Protein AF-A0AAZ3R435-F1 (afdb_monomer_lite)

Foldseek 3Di:
DDDPPDDDPPVVVVVVVVVVVVVVVVVVVVVVVVVVVVVVVVVVVVVVVVVVVVVVVVVVVVLVVQLVVLVVQCVVCVVVVPVVSNVVSVVSVVVSVVVVVVVVVVVCVVVVVVVCVVQPPVNVVVVVVVCCVVVVVCVPPVVVPDDPDDPDDDPDPPVVVVVVVVVVVVVVVVVVD

Structure (mmCIF, N/CA/C/O backbone):
data_AF-A0AAZ3R435-F1
#
_entry.id   AF-A0AAZ3R435-F1
#
loop_
_atom_site.group_PDB
_atom_site.id
_atom_site.type_symbol
_atom_site.label_atom_id
_atom_site.label_alt_id
_atom_site.label_comp_id
_atom_site.label_asym_id
_atom_site.label_entity_id
_atom_site.label_seq_id
_atom_site.pdbx_PDB_ins_code
_atom_site.Cartn_x
_atom_site.Cartn_y
_atom_site.Cartn_z
_atom_site.occupancy
_atom_site.B_iso_or_equiv
_atom_site.auth_seq_id
_atom_site.auth_comp_id
_atom_site.auth_asym_id
_atom_site.auth_atom_id
_atom_site.pdbx_PDB_model_num
ATOM 1 N N . MET A 1 1 ? 46.203 24.992 -74.198 1.00 37.53 1 MET A N 1
ATOM 2 C CA . MET A 1 1 ? 45.691 25.801 -73.074 1.00 37.53 1 MET A CA 1
ATOM 3 C C . MET A 1 1 ? 44.452 25.103 -72.524 1.00 37.53 1 MET A C 1
ATOM 5 O O . MET A 1 1 ? 43.466 25.009 -73.232 1.00 37.53 1 MET A O 1
ATOM 9 N N . LEU A 1 2 ? 44.603 24.515 -71.332 1.00 39.88 2 LEU A N 1
ATOM 10 C CA . LEU A 1 2 ? 43.596 23.982 -70.399 1.00 39.88 2 LEU A CA 1
ATOM 11 C C . LEU A 1 2 ? 42.481 23.041 -70.905 1.00 39.88 2 LEU A C 1
ATOM 13 O O . LEU A 1 2 ? 41.415 23.430 -71.365 1.00 39.88 2 LEU A O 1
ATOM 17 N N . VAL A 1 3 ? 42.768 21.764 -70.659 1.00 40.81 3 VAL A N 1
ATOM 18 C CA . VAL A 1 3 ? 41.894 20.598 -7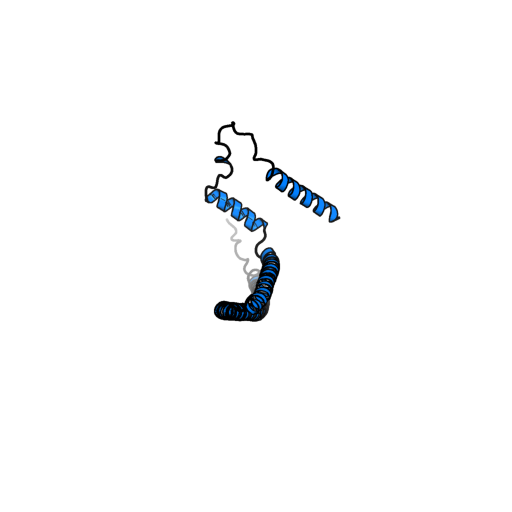0.510 1.00 40.81 3 VAL A CA 1
ATOM 19 C C . VAL A 1 3 ? 40.557 20.931 -69.822 1.00 40.81 3 VAL A C 1
ATOM 21 O O . VAL A 1 3 ? 40.476 21.072 -68.603 1.00 40.81 3 VAL A O 1
ATOM 24 N N . LEU A 1 4 ? 39.483 20.961 -70.610 1.00 39.94 4 LEU A N 1
ATOM 25 C CA . LEU A 1 4 ? 38.101 20.802 -70.153 1.00 39.94 4 LEU A CA 1
ATOM 26 C C . LEU A 1 4 ? 37.850 19.317 -69.817 1.00 39.94 4 LEU A C 1
ATOM 28 O O . LEU A 1 4 ? 37.257 18.582 -70.598 1.00 39.94 4 LEU A O 1
ATOM 32 N N . SER A 1 5 ? 38.325 18.857 -68.655 1.00 44.59 5 SER A N 1
ATOM 33 C CA . SER A 1 5 ? 38.013 17.525 -68.105 1.00 44.59 5 SER A CA 1
ATOM 34 C C . SER A 1 5 ? 37.177 17.672 -66.836 1.00 44.59 5 SER A C 1
ATOM 36 O O . SER A 1 5 ? 37.669 17.596 -65.709 1.00 44.59 5 SER A O 1
ATOM 38 N N . LYS A 1 6 ? 35.887 17.971 -67.017 1.00 51.94 6 LYS A N 1
ATOM 39 C CA . LYS A 1 6 ? 34.927 18.043 -65.908 1.00 51.94 6 LYS A CA 1
ATOM 40 C C . LYS A 1 6 ? 33.500 17.701 -66.346 1.00 51.94 6 LYS A C 1
ATOM 42 O O . LYS A 1 6 ? 32.565 18.417 -66.026 1.00 51.94 6 LYS A O 1
ATOM 47 N N . VAL A 1 7 ? 33.314 16.597 -67.074 1.00 53.22 7 VAL A N 1
ATOM 48 C CA . VAL A 1 7 ? 31.973 16.048 -67.353 1.00 53.22 7 VAL A CA 1
ATOM 49 C C . VAL A 1 7 ? 32.008 14.519 -67.290 1.00 53.22 7 VAL A C 1
ATOM 51 O O . VAL A 1 7 ? 32.238 13.857 -68.296 1.00 53.22 7 VAL A O 1
ATOM 54 N N . ARG A 1 8 ? 31.806 13.967 -66.083 1.00 53.47 8 ARG A N 1
ATOM 55 C CA . ARG A 1 8 ? 30.900 12.835 -65.773 1.00 53.47 8 ARG A CA 1
ATOM 56 C C . ARG A 1 8 ? 31.200 12.229 -64.392 1.00 53.47 8 ARG A C 1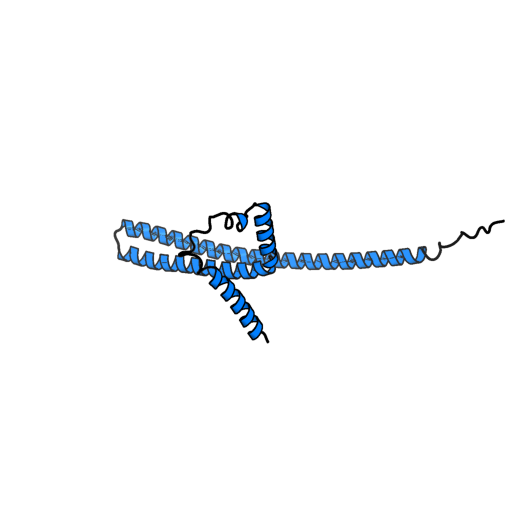
ATOM 58 O O . ARG A 1 8 ? 32.144 11.459 -64.254 1.00 53.47 8 ARG A O 1
ATOM 65 N N . PRO A 1 9 ? 30.311 12.469 -63.415 1.00 46.69 9 PRO A N 1
ATOM 66 C CA . PRO A 1 9 ? 29.997 11.457 -62.413 1.00 46.69 9 PRO A CA 1
ATOM 67 C C . PRO A 1 9 ? 28.471 11.341 -62.226 1.00 46.69 9 PRO A C 1
ATOM 69 O O . PRO A 1 9 ? 27.968 11.472 -61.121 1.00 46.69 9 PRO A O 1
ATOM 72 N N . ILE A 1 10 ? 27.703 11.155 -63.307 1.00 51.31 10 ILE A N 1
ATOM 73 C CA . ILE A 1 10 ? 26.223 11.106 -63.234 1.00 51.31 10 ILE A CA 1
ATOM 74 C C . ILE A 1 10 ? 25.686 9.664 -63.341 1.00 51.31 10 ILE A C 1
ATOM 76 O O . ILE A 1 10 ? 24.545 9.401 -62.990 1.00 51.31 10 ILE A O 1
ATOM 80 N N . HIS A 1 11 ? 26.507 8.689 -63.756 1.00 48.78 11 HIS A N 1
ATOM 81 C CA . HIS A 1 11 ? 26.041 7.306 -63.944 1.00 48.78 11 HIS A CA 1
ATOM 82 C C . HIS A 1 11 ? 26.090 6.444 -62.664 1.00 48.78 11 HIS A C 1
ATOM 84 O O . HIS A 1 11 ? 25.340 5.484 -62.553 1.00 48.78 11 HIS A O 1
ATOM 90 N N . SER A 1 12 ? 26.923 6.791 -61.671 1.00 52.16 12 SER A N 1
ATOM 91 C CA . SER A 1 12 ? 26.988 6.042 -60.397 1.00 52.16 12 SER A CA 1
ATOM 92 C C . SER A 1 12 ? 25.936 6.515 -59.376 1.00 52.16 12 SER A C 1
ATOM 94 O O . SER A 1 12 ? 25.355 5.708 -58.653 1.00 52.16 12 SER A O 1
ATOM 96 N N . ALA A 1 13 ? 25.601 7.813 -59.378 1.00 50.22 13 ALA A N 1
ATOM 97 C CA . ALA A 1 13 ? 24.670 8.425 -58.423 1.00 50.22 13 ALA A CA 1
ATOM 98 C C . ALA A 1 13 ? 23.198 7.993 -58.603 1.00 50.22 13 ALA A C 1
ATOM 100 O O . ALA A 1 13 ? 22.455 7.959 -57.627 1.00 50.22 13 ALA A O 1
ATOM 101 N N . VAL A 1 14 ? 22.782 7.616 -59.821 1.00 53.28 14 VAL A N 1
ATOM 102 C CA . VAL A 1 14 ? 21.399 7.185 -60.125 1.00 53.28 14 VAL A CA 1
ATOM 103 C C . VAL A 1 14 ? 21.122 5.736 -59.694 1.00 53.28 14 VAL A C 1
ATOM 105 O O . VAL A 1 14 ? 19.973 5.389 -59.445 1.00 53.28 14 VAL A O 1
ATOM 108 N N . SER A 1 15 ? 22.151 4.888 -59.549 1.00 53.38 15 SER A N 1
ATOM 109 C CA . SER A 1 15 ? 21.973 3.518 -59.024 1.00 53.38 15 SER A CA 1
ATOM 110 C C . SER A 1 15 ? 22.005 3.446 -57.490 1.00 53.38 15 SER A C 1
ATOM 112 O O . SER A 1 15 ? 21.445 2.528 -56.897 1.00 53.38 15 SER A O 1
ATOM 114 N N . ILE A 1 16 ? 22.613 4.445 -56.840 1.00 62.41 16 ILE A N 1
ATOM 115 C CA . ILE A 1 16 ? 22.769 4.527 -55.380 1.00 62.41 16 ILE A CA 1
ATOM 116 C C . ILE A 1 16 ? 21.520 5.119 -54.706 1.00 62.41 16 ILE A C 1
ATOM 118 O O . ILE A 1 16 ? 21.168 4.709 -53.603 1.00 62.41 16 ILE A O 1
ATOM 122 N N . THR A 1 17 ? 20.802 6.035 -55.363 1.00 60.97 17 THR A N 1
ATOM 123 C CA . THR A 1 17 ? 19.552 6.626 -54.853 1.00 60.97 17 THR A CA 1
ATOM 124 C C . THR A 1 17 ? 18.424 5.619 -54.577 1.00 60.97 17 THR A C 1
ATOM 126 O O . THR A 1 17 ? 17.844 5.716 -53.495 1.00 60.97 17 THR A O 1
ATOM 129 N N . PRO A 1 18 ? 18.106 4.629 -55.439 1.00 70.06 18 PRO A N 1
ATOM 130 C CA . PRO A 1 18 ? 17.111 3.612 -55.100 1.00 70.06 18 PRO A CA 1
ATOM 131 C C . PRO A 1 18 ? 17.596 2.686 -53.981 1.00 70.06 18 PRO A C 1
ATOM 133 O O . PRO A 1 18 ? 16.782 2.252 -53.176 1.00 70.06 18 PRO A O 1
ATOM 136 N N . LEU A 1 19 ? 18.905 2.428 -53.876 1.00 68.81 19 LEU A N 1
ATOM 137 C CA . LEU A 1 19 ? 19.472 1.584 -52.823 1.00 68.81 19 LEU A CA 1
ATOM 138 C C . LEU A 1 19 ? 19.420 2.274 -51.451 1.00 68.81 19 LEU A C 1
ATOM 140 O O . LEU A 1 19 ? 19.013 1.650 -50.479 1.00 68.81 19 LEU A O 1
ATOM 144 N N . ILE A 1 20 ? 19.739 3.572 -51.381 1.00 72.00 20 ILE A N 1
ATOM 145 C CA . ILE A 1 20 ? 19.587 4.403 -50.174 1.00 72.00 20 ILE A CA 1
ATOM 146 C C . ILE A 1 20 ? 18.113 4.563 -49.801 1.00 72.00 20 ILE A C 1
ATOM 148 O O . ILE A 1 20 ? 17.780 4.470 -48.625 1.00 72.00 20 ILE A O 1
ATOM 152 N N . LEU A 1 21 ? 17.218 4.761 -50.774 1.00 70.06 21 LEU A N 1
ATOM 153 C CA . LEU A 1 21 ? 15.780 4.853 -50.517 1.00 70.06 21 LEU A CA 1
ATOM 154 C C . LEU A 1 21 ? 15.205 3.518 -50.023 1.00 70.06 21 LEU A C 1
ATOM 156 O O . LEU A 1 21 ? 14.365 3.516 -49.129 1.00 70.06 21 LEU A O 1
ATOM 160 N N . PHE A 1 22 ? 15.684 2.390 -50.553 1.00 74.00 22 PHE A N 1
ATOM 161 C CA . PHE A 1 22 ? 15.313 1.056 -50.082 1.00 74.00 22 PHE A CA 1
ATOM 162 C C . PHE A 1 22 ? 15.855 0.788 -48.675 1.00 74.00 22 PHE A C 1
ATOM 164 O O . PHE A 1 22 ? 15.125 0.281 -47.831 1.00 74.00 22 PHE A O 1
ATOM 171 N N . PHE A 1 23 ? 17.092 1.199 -48.385 1.00 74.88 23 PHE A N 1
ATOM 172 C CA . PHE A 1 23 ? 17.677 1.094 -47.047 1.00 74.88 23 PHE A CA 1
ATOM 173 C C . PHE A 1 23 ? 16.959 1.993 -46.035 1.00 74.88 23 PHE A C 1
ATOM 175 O O . PHE A 1 23 ? 16.719 1.578 -44.908 1.00 74.88 23 PHE A O 1
ATOM 182 N N . LEU A 1 24 ? 16.560 3.200 -46.443 1.00 71.50 24 LEU A N 1
ATOM 183 C CA . LEU A 1 24 ? 15.797 4.130 -45.615 1.00 71.50 24 LEU A CA 1
ATOM 184 C C . LEU A 1 24 ? 14.367 3.624 -45.381 1.00 71.50 24 LEU A C 1
ATOM 186 O O . LEU A 1 24 ? 13.875 3.706 -44.263 1.00 71.50 24 LEU A O 1
ATOM 190 N N . HIS A 1 25 ? 13.720 3.045 -46.397 1.00 76.69 25 HIS A N 1
ATOM 191 C CA . HIS A 1 25 ? 12.419 2.382 -46.263 1.00 76.69 25 HIS A CA 1
ATOM 192 C C . HIS A 1 25 ? 12.504 1.170 -45.328 1.00 76.69 25 HIS A C 1
ATOM 194 O O . HIS A 1 25 ? 11.643 0.999 -44.465 1.00 76.69 25 HIS A O 1
ATOM 200 N N . PHE A 1 26 ? 13.538 0.340 -45.482 1.00 76.06 26 PHE A N 1
ATOM 201 C CA . PHE A 1 26 ? 13.791 -0.822 -44.633 1.00 76.06 26 PHE A CA 1
ATOM 202 C C . PHE A 1 26 ? 14.030 -0.392 -43.178 1.00 76.06 26 PHE A C 1
ATOM 204 O O . PHE A 1 26 ? 13.292 -0.805 -42.291 1.00 76.06 26 PHE A O 1
ATOM 211 N N . PHE A 1 27 ? 14.928 0.571 -42.951 1.00 78.31 27 PHE A N 1
ATOM 212 C CA . PHE A 1 27 ? 15.213 1.133 -41.629 1.00 78.31 27 PHE A CA 1
ATOM 213 C C . PHE A 1 27 ? 13.987 1.804 -40.975 1.00 78.31 27 PHE A C 1
ATOM 215 O O . PHE A 1 27 ? 13.731 1.632 -39.781 1.00 78.31 27 PHE A O 1
ATOM 222 N N . ILE A 1 28 ? 13.169 2.531 -41.745 1.00 79.38 28 ILE A N 1
ATOM 223 C CA . ILE A 1 28 ? 11.891 3.092 -41.269 1.00 79.38 28 ILE A CA 1
ATOM 224 C C . ILE A 1 28 ? 10.890 1.982 -40.915 1.00 79.38 28 ILE A C 1
ATOM 226 O O . ILE A 1 28 ? 10.144 2.108 -39.945 1.00 79.38 28 ILE A O 1
ATOM 230 N N . SER A 1 29 ? 10.875 0.877 -41.659 1.00 77.69 29 SER A N 1
ATOM 231 C CA . SER A 1 29 ? 9.985 -0.256 -41.382 1.00 77.69 29 SER A CA 1
ATOM 232 C C . SER A 1 29 ? 10.386 -1.000 -40.105 1.00 77.69 29 SER A C 1
ATOM 234 O O . SER A 1 29 ? 9.515 -1.321 -39.294 1.00 77.69 29 SER A O 1
ATOM 236 N N . ASP A 1 30 ? 11.687 -1.200 -39.876 1.00 80.38 30 ASP A N 1
ATOM 237 C CA . ASP A 1 30 ? 12.223 -1.798 -38.646 1.00 80.38 30 ASP A CA 1
ATOM 238 C C . ASP A 1 30 ? 11.948 -0.930 -37.410 1.00 80.38 30 ASP A C 1
ATOM 240 O O . ASP A 1 30 ? 11.464 -1.424 -36.386 1.00 80.38 30 ASP A O 1
ATOM 244 N N . THR A 1 31 ? 12.189 0.384 -37.497 1.00 78.06 31 THR A N 1
ATOM 245 C CA . THR A 1 31 ? 11.895 1.317 -36.392 1.00 78.06 31 THR A CA 1
ATOM 246 C C . THR A 1 31 ? 10.399 1.388 -36.072 1.00 78.06 31 THR A C 1
ATOM 248 O O . THR A 1 31 ? 10.015 1.388 -34.901 1.00 78.06 31 THR A O 1
ATOM 251 N N . LEU A 1 32 ? 9.532 1.366 -37.087 1.00 81.31 32 LEU A N 1
ATOM 252 C CA . LEU A 1 32 ? 8.078 1.341 -36.913 1.00 81.31 32 LEU A CA 1
ATOM 253 C C . LEU A 1 32 ? 7.588 0.024 -36.288 1.00 81.31 32 LEU A C 1
ATOM 255 O O . LEU A 1 32 ? 6.662 0.036 -35.470 1.00 81.31 32 LEU A O 1
ATOM 259 N N . PHE A 1 33 ? 8.213 -1.106 -36.629 1.00 89.00 33 PHE A N 1
ATOM 260 C CA . PHE A 1 33 ? 7.925 -2.399 -36.008 1.00 89.00 33 PHE A CA 1
ATOM 261 C C . PHE A 1 33 ? 8.306 -2.416 -34.522 1.00 89.00 33 PHE A C 1
ATOM 263 O O . PHE A 1 33 ? 7.482 -2.799 -33.687 1.00 89.00 33 PHE A O 1
ATOM 270 N N . GLN A 1 34 ? 9.501 -1.925 -34.179 1.00 81.38 34 GLN A N 1
ATOM 271 C CA . GLN A 1 34 ? 9.944 -1.784 -32.788 1.00 81.38 34 GLN A CA 1
ATOM 272 C C . GLN A 1 34 ? 8.996 -0.886 -31.986 1.00 81.38 34 GLN A C 1
ATOM 274 O O . GLN A 1 34 ? 8.545 -1.270 -30.908 1.00 81.38 34 GLN A O 1
ATOM 279 N N . LEU A 1 35 ? 8.596 0.265 -32.541 1.00 85.69 35 LEU A N 1
ATOM 280 C CA . LEU A 1 35 ? 7.637 1.155 -31.881 1.00 85.69 35 LEU A CA 1
ATOM 281 C C . LEU A 1 35 ? 6.289 0.464 -31.619 1.00 85.69 35 LEU A C 1
ATOM 283 O O . LEU A 1 35 ? 5.723 0.609 -30.537 1.00 85.69 35 LEU A O 1
ATOM 287 N N . LYS A 1 36 ? 5.773 -0.313 -32.583 1.00 86.50 36 LYS A N 1
ATOM 288 C CA . LYS A 1 36 ? 4.521 -1.075 -32.423 1.00 86.50 36 LYS A CA 1
ATOM 289 C C . LYS A 1 36 ? 4.634 -2.164 -31.356 1.00 86.50 36 LYS A C 1
ATOM 291 O O . LYS A 1 36 ? 3.670 -2.393 -30.624 1.00 86.50 36 LYS A O 1
ATOM 296 N N . PHE A 1 37 ? 5.782 -2.831 -31.262 1.00 90.94 37 PHE A N 1
ATOM 297 C CA . PHE A 1 37 ? 6.034 -3.832 -30.230 1.00 90.94 37 PHE A CA 1
ATOM 298 C C . PHE A 1 37 ? 6.091 -3.188 -28.838 1.00 90.94 37 PHE A C 1
ATOM 300 O O . PHE A 1 37 ? 5.360 -3.614 -27.942 1.00 90.94 37 PHE A O 1
ATOM 307 N N . THR A 1 38 ? 6.852 -2.103 -28.687 1.00 80.38 38 THR A N 1
ATOM 308 C CA . THR A 1 38 ? 6.955 -1.329 -27.440 1.00 80.38 38 THR A CA 1
ATOM 309 C C . THR A 1 38 ? 5.605 -0.755 -27.006 1.00 80.38 38 THR A C 1
ATOM 311 O O . THR A 1 38 ? 5.222 -0.902 -25.847 1.00 80.38 38 THR A O 1
ATOM 314 N N . ALA A 1 39 ? 4.817 -0.189 -27.928 1.00 87.50 39 ALA A N 1
ATOM 315 C CA . ALA A 1 39 ? 3.472 0.310 -27.630 1.00 87.50 39 ALA A CA 1
ATOM 316 C C . ALA A 1 39 ? 2.553 -0.799 -27.087 1.00 87.50 39 ALA A C 1
ATOM 318 O O . ALA A 1 39 ? 1.822 -0.598 -26.117 1.00 87.50 39 ALA A O 1
ATOM 319 N N . LYS A 1 40 ? 2.633 -2.003 -27.663 1.00 91.62 40 LYS A N 1
ATOM 320 C CA . LYS A 1 40 ? 1.832 -3.151 -27.224 1.00 91.62 40 LYS A CA 1
ATOM 321 C C . LYS A 1 40 ? 2.288 -3.706 -25.871 1.00 91.62 40 LYS A C 1
ATOM 323 O O . LYS A 1 40 ? 1.454 -4.173 -25.091 1.00 91.62 40 LYS A O 1
ATOM 328 N N . GLN A 1 41 ? 3.586 -3.646 -25.568 1.00 85.00 41 GLN A N 1
ATOM 329 C CA . GLN A 1 41 ? 4.098 -3.973 -24.236 1.00 85.00 41 GLN A CA 1
ATOM 330 C C . GLN A 1 41 ? 3.604 -2.976 -23.183 1.00 85.00 41 GLN A C 1
ATOM 332 O O . GLN A 1 41 ? 3.096 -3.404 -22.145 1.00 85.00 41 GLN A O 1
ATOM 337 N N . LEU A 1 42 ? 3.666 -1.673 -23.475 1.00 84.56 42 LEU A N 1
ATOM 338 C CA . LEU A 1 42 ? 3.147 -0.631 -22.588 1.00 84.56 42 LEU A CA 1
ATOM 339 C C . LEU A 1 42 ? 1.646 -0.790 -22.333 1.00 84.56 42 LEU A C 1
ATOM 341 O O . LEU A 1 42 ? 1.216 -0.711 -21.186 1.00 84.56 42 LEU A O 1
ATOM 345 N N . GLU A 1 43 ? 0.849 -1.106 -23.355 1.00 88.81 43 GLU A N 1
ATOM 346 C CA . GLU A 1 43 ? -0.589 -1.347 -23.183 1.00 88.81 43 GLU A CA 1
ATOM 347 C C . GLU A 1 43 ? -0.869 -2.535 -22.241 1.00 88.81 43 GLU A C 1
ATOM 349 O O . GLU A 1 43 ? -1.775 -2.489 -21.403 1.00 88.81 43 GLU A O 1
ATOM 354 N N . LYS A 1 44 ? -0.071 -3.607 -22.335 1.00 90.75 44 LYS A N 1
ATOM 355 C CA . LYS A 1 44 ? -0.198 -4.778 -21.455 1.00 90.75 44 LYS A CA 1
ATOM 356 C C . LYS A 1 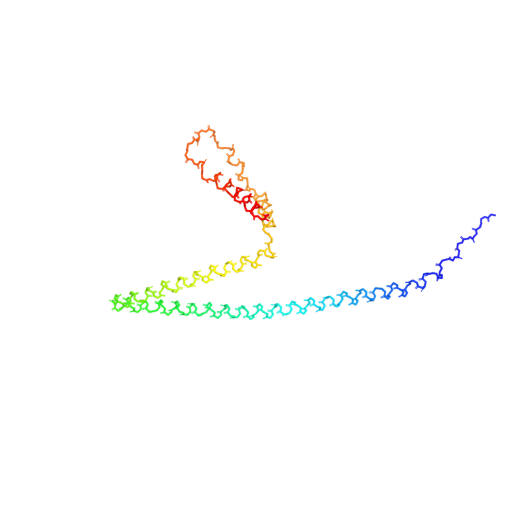44 ? 0.202 -4.455 -20.014 1.00 90.75 44 LYS A C 1
ATOM 358 O O . LYS A 1 44 ? -0.479 -4.900 -19.088 1.00 90.75 44 LYS A O 1
ATOM 363 N N . LEU A 1 45 ? 1.277 -3.690 -19.823 1.00 82.06 45 LEU A N 1
ATOM 364 C CA . LEU A 1 45 ? 1.720 -3.236 -18.503 1.00 82.06 45 LEU A CA 1
ATOM 365 C C . LEU A 1 45 ? 0.688 -2.304 -17.863 1.00 82.06 45 LEU A C 1
ATOM 367 O O . LEU A 1 45 ? 0.331 -2.514 -16.707 1.00 82.06 45 LEU A O 1
ATOM 371 N N . ALA A 1 46 ? 0.126 -1.367 -18.630 1.00 85.62 46 ALA A N 1
ATOM 372 C CA . ALA A 1 46 ? -0.934 -0.477 -18.168 1.00 85.62 46 ALA A CA 1
ATOM 373 C C . ALA A 1 46 ? -2.170 -1.262 -17.704 1.00 85.62 46 ALA A C 1
ATOM 375 O O . ALA A 1 46 ? -2.659 -1.042 -16.600 1.00 85.62 46 ALA A O 1
ATOM 376 N N . LYS A 1 47 ? -2.622 -2.256 -18.483 1.00 89.12 47 LYS A N 1
ATOM 377 C CA . LYS A 1 47 ? -3.748 -3.130 -18.099 1.00 89.12 47 LYS A CA 1
ATOM 378 C C . LYS A 1 47 ? -3.475 -3.931 -16.825 1.00 89.12 47 LYS A C 1
ATOM 380 O O . LYS A 1 47 ? -4.383 -4.128 -16.016 1.00 89.12 47 LYS A O 1
ATOM 385 N N . LYS A 1 48 ? -2.239 -4.403 -16.631 1.00 86.50 48 LYS A N 1
ATOM 386 C CA . LYS A 1 48 ? -1.837 -5.088 -15.396 1.00 86.50 48 LYS A CA 1
ATOM 387 C C . LYS A 1 48 ? -1.832 -4.122 -14.207 1.00 86.50 48 LYS A C 1
ATOM 389 O O . LYS A 1 48 ? -2.440 -4.441 -13.193 1.00 86.50 48 LYS A O 1
ATOM 394 N N . ALA A 1 49 ? -1.245 -2.936 -14.356 1.00 82.75 49 ALA A N 1
ATOM 395 C CA . ALA A 1 49 ? -1.228 -1.905 -13.319 1.00 82.75 49 ALA A CA 1
ATOM 396 C C . ALA A 1 49 ? -2.644 -1.441 -12.936 1.00 82.75 49 ALA A C 1
ATOM 398 O O . ALA A 1 49 ? -2.946 -1.302 -11.755 1.00 82.75 49 ALA A O 1
ATOM 399 N N . GLU A 1 50 ? -3.552 -1.281 -13.903 1.00 81.12 50 GLU A N 1
ATOM 400 C CA . GLU A 1 50 ? -4.958 -0.950 -13.637 1.00 81.12 50 GLU A CA 1
ATOM 401 C C . GLU A 1 50 ? -5.671 -2.045 -12.829 1.00 81.12 50 GLU A C 1
ATOM 403 O O . GLU A 1 50 ? -6.463 -1.752 -11.929 1.00 81.12 50 GLU A O 1
ATOM 408 N N . LYS A 1 51 ? -5.407 -3.320 -13.145 1.00 84.06 51 LYS A N 1
ATOM 409 C CA . LYS A 1 51 ? -5.961 -4.464 -12.409 1.00 84.06 51 LYS A CA 1
ATOM 410 C C . LYS A 1 51 ? -5.413 -4.520 -10.982 1.00 84.06 51 LYS A C 1
ATOM 412 O O . LYS A 1 51 ? -6.193 -4.683 -10.043 1.00 84.06 51 LYS A O 1
ATOM 417 N N . ASP A 1 52 ? -4.101 -4.363 -10.833 1.00 80.50 52 ASP A N 1
ATOM 418 C CA . ASP A 1 52 ? -3.416 -4.397 -9.542 1.00 80.50 52 ASP A CA 1
ATOM 419 C C . ASP A 1 52 ? -3.876 -3.202 -8.670 1.00 80.50 52 ASP A C 1
ATOM 421 O O . ASP A 1 52 ? -4.259 -3.394 -7.517 1.00 80.50 52 ASP A O 1
ATOM 425 N N . SER A 1 53 ? -4.026 -2.002 -9.248 1.00 76.56 53 SER A N 1
ATOM 426 C CA . SER A 1 53 ? -4.567 -0.805 -8.579 1.00 76.56 53 SER A CA 1
ATOM 427 C C . SER A 1 53 ? -6.013 -0.976 -8.093 1.00 76.56 53 SER A C 1
ATOM 429 O O . SER A 1 53 ? -6.343 -0.598 -6.967 1.00 76.56 53 SER A O 1
ATOM 431 N N . LYS A 1 54 ? -6.894 -1.593 -8.897 1.00 81.75 54 LYS A N 1
ATOM 432 C CA . LYS A 1 54 ? -8.283 -1.888 -8.488 1.00 81.75 54 LYS A CA 1
ATOM 433 C C . LYS A 1 54 ? -8.337 -2.862 -7.310 1.00 81.75 54 LYS A C 1
ATOM 435 O O . LYS A 1 54 ? -9.150 -2.676 -6.403 1.00 81.75 54 LYS A O 1
ATOM 440 N N . SER A 1 55 ? -7.475 -3.880 -7.314 1.00 77.56 55 SER A N 1
ATOM 441 C CA . SER A 1 55 ? -7.334 -4.817 -6.195 1.00 77.56 55 SER A CA 1
ATOM 442 C C . SER A 1 55 ? -6.862 -4.097 -4.928 1.00 77.56 55 SER A C 1
ATOM 444 O O . SER A 1 55 ? -7.452 -4.279 -3.863 1.00 77.56 55 SER A O 1
ATOM 446 N N . GLU A 1 56 ? -5.865 -3.222 -5.047 1.00 76.31 56 GLU A N 1
ATOM 447 C CA . GLU A 1 56 ? -5.326 -2.466 -3.915 1.00 76.31 56 GLU A CA 1
ATOM 448 C C . GLU A 1 56 ? -6.352 -1.483 -3.333 1.00 76.31 56 GLU A C 1
ATOM 450 O O . GLU A 1 56 ? -6.605 -1.482 -2.128 1.00 76.31 56 GLU A O 1
ATOM 455 N N . GLN A 1 57 ? -7.070 -0.740 -4.185 1.00 77.50 57 GLN A N 1
ATOM 456 C CA . GLN A 1 57 ? -8.181 0.110 -3.744 1.00 77.50 57 GLN A CA 1
ATOM 457 C C . GLN A 1 57 ? -9.268 -0.679 -3.007 1.00 77.50 57 GLN A C 1
ATOM 459 O O . GLN A 1 57 ? -9.856 -0.169 -2.052 1.00 77.50 57 GLN A O 1
ATOM 464 N N . ALA A 1 58 ? -9.581 -1.901 -3.446 1.00 82.50 58 ALA A N 1
ATOM 465 C CA . ALA A 1 58 ? -10.588 -2.730 -2.792 1.00 82.50 58 ALA A CA 1
ATOM 466 C C . ALA A 1 58 ? -10.145 -3.166 -1.385 1.00 82.50 58 ALA A C 1
ATOM 468 O O . ALA A 1 58 ? -10.962 -3.143 -0.458 1.00 82.50 58 ALA A O 1
ATOM 469 N N . LYS A 1 59 ? -8.861 -3.508 -1.204 1.00 81.50 59 LYS A N 1
ATOM 470 C CA . LYS A 1 59 ? -8.287 -3.815 0.116 1.00 81.50 59 LYS A CA 1
ATOM 471 C C . LYS A 1 59 ? -8.333 -2.596 1.034 1.00 81.50 59 LYS A C 1
ATOM 473 O O . LYS A 1 59 ? -8.883 -2.701 2.128 1.00 81.50 59 LYS A O 1
ATOM 478 N N . VAL A 1 60 ? -7.870 -1.434 0.562 1.00 84.12 60 VAL A N 1
ATOM 479 C CA . VAL A 1 60 ? -7.889 -0.182 1.339 1.00 84.12 60 VAL A CA 1
ATOM 480 C C . VAL A 1 60 ? -9.318 0.168 1.761 1.00 84.12 60 VAL A C 1
ATOM 482 O O . VAL A 1 60 ? -9.581 0.352 2.946 1.00 84.12 60 VAL A O 1
ATOM 485 N N . LYS A 1 61 ? -10.289 0.131 0.835 1.00 86.31 61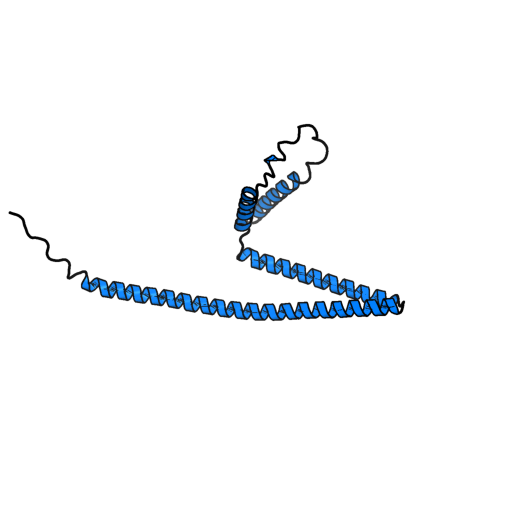 LYS A N 1
ATOM 486 C CA . LYS A 1 61 ? -11.712 0.372 1.148 1.00 86.31 61 LYS A CA 1
ATOM 487 C C . LYS A 1 61 ? -12.257 -0.589 2.208 1.00 86.31 61 LYS A C 1
ATOM 489 O O . LYS A 1 61 ? -13.053 -0.178 3.053 1.00 86.31 61 LYS A O 1
ATOM 494 N N . LYS A 1 62 ? -11.852 -1.862 2.175 1.00 86.75 62 LYS A N 1
ATOM 495 C CA . LYS A 1 62 ? -12.254 -2.860 3.176 1.00 86.75 62 LYS A CA 1
ATOM 496 C C . LYS A 1 62 ? -11.685 -2.525 4.555 1.00 86.75 62 LYS A C 1
ATOM 498 O O . LYS A 1 62 ? -12.438 -2.564 5.526 1.00 86.75 62 LYS A O 1
ATOM 503 N N . VAL A 1 63 ? -10.407 -2.153 4.640 1.00 83.88 63 VAL A N 1
ATOM 504 C CA . VAL A 1 63 ? -9.775 -1.748 5.905 1.00 83.88 63 VAL A CA 1
ATOM 505 C C . VAL A 1 63 ? -10.428 -0.479 6.459 1.00 83.88 63 VAL A C 1
ATOM 507 O O . VAL A 1 63 ? -10.843 -0.471 7.614 1.00 83.88 63 VAL A O 1
ATOM 510 N N . THR A 1 64 ? -10.656 0.546 5.633 1.00 84.88 64 THR A N 1
ATOM 511 C CA . THR A 1 64 ? -11.343 1.782 6.051 1.00 84.88 64 THR A CA 1
ATOM 512 C C . THR A 1 64 ? -12.758 1.516 6.571 1.00 84.88 64 THR A C 1
ATOM 514 O O . THR A 1 64 ? -13.169 2.066 7.598 1.00 84.88 64 THR A O 1
ATOM 517 N N . LYS A 1 65 ? -13.523 0.653 5.889 1.00 88.81 65 LYS A N 1
ATOM 518 C CA . LYS A 1 65 ? -14.876 0.279 6.321 1.00 88.81 65 LYS A CA 1
ATOM 519 C C . LYS A 1 65 ? -14.854 -0.444 7.668 1.00 88.81 65 LYS A C 1
ATOM 521 O O . LYS A 1 65 ? -15.664 -0.124 8.535 1.00 88.81 65 LYS A O 1
ATOM 526 N N . ASN A 1 66 ? -13.923 -1.378 7.845 1.00 85.12 66 ASN A N 1
ATOM 527 C CA . ASN A 1 66 ? -13.742 -2.104 9.097 1.00 85.12 66 ASN A CA 1
ATOM 528 C C . ASN A 1 66 ? -13.354 -1.158 10.243 1.00 85.12 66 ASN A C 1
ATOM 530 O O . ASN A 1 66 ? -13.954 -1.243 11.316 1.00 85.12 66 ASN A O 1
ATOM 534 N N . MET A 1 67 ? -12.460 -0.199 9.982 1.00 86.06 67 MET A N 1
ATOM 535 C CA . MET A 1 67 ? -12.024 0.787 10.972 1.00 86.06 67 MET A CA 1
ATOM 536 C C . MET A 1 67 ? -13.182 1.697 11.394 1.00 86.06 67 MET A C 1
ATOM 538 O O . MET A 1 67 ? -13.402 1.925 12.577 1.00 86.06 67 MET A O 1
ATOM 542 N N . THR A 1 68 ? -14.017 2.116 10.437 1.00 89.50 68 THR A N 1
ATOM 543 C CA . THR A 1 68 ? -15.248 2.885 10.707 1.00 89.50 68 THR A CA 1
ATOM 544 C C . THR A 1 68 ? -16.250 2.097 11.561 1.00 89.50 68 THR A C 1
ATOM 546 O O . THR A 1 68 ? -17.019 2.659 12.339 1.00 89.50 68 THR A O 1
ATOM 549 N N . GLN A 1 69 ? -16.295 0.777 11.393 1.00 87.94 69 GLN A N 1
ATOM 550 C CA . GLN A 1 69 ? -17.205 -0.080 12.145 1.00 87.94 69 GLN A CA 1
ATOM 551 C C . GLN A 1 69 ? -16.704 -0.311 13.576 1.00 87.94 69 GLN A C 1
ATOM 553 O O . GLN A 1 69 ? -17.512 -0.317 14.504 1.00 87.94 69 GLN A O 1
ATOM 558 N N . VAL A 1 70 ? -15.387 -0.440 13.757 1.00 88.31 70 VAL A N 1
ATOM 559 C CA . VAL A 1 70 ? -14.734 -0.518 15.071 1.00 88.31 70 VAL A CA 1
ATOM 560 C C . VAL A 1 70 ? -14.910 0.783 15.844 1.00 88.31 70 VAL A C 1
ATOM 562 O O . VAL A 1 70 ? -15.350 0.735 16.988 1.00 88.31 70 VAL A O 1
ATOM 565 N N . THR A 1 71 ? -14.692 1.942 15.219 1.00 87.25 71 THR A N 1
ATOM 566 C CA . THR A 1 71 ? -14.872 3.240 15.891 1.00 87.25 71 THR A CA 1
ATOM 567 C C . THR A 1 71 ? -16.324 3.489 16.308 1.00 87.25 71 THR A C 1
ATOM 569 O O . THR A 1 71 ? -16.568 3.955 17.417 1.00 87.25 71 THR A O 1
ATOM 572 N N . LYS A 1 72 ? -17.313 3.087 15.496 1.00 88.88 72 LYS A N 1
ATOM 573 C CA . LYS A 1 72 ? -18.737 3.137 15.888 1.00 88.88 72 LYS A CA 1
ATOM 574 C C . LYS A 1 72 ? -19.099 2.158 17.007 1.00 88.88 72 LYS A C 1
ATOM 576 O O . LYS A 1 72 ? -19.944 2.465 17.844 1.00 88.88 72 LYS A O 1
ATOM 581 N N . ALA A 1 73 ? -18.513 0.961 17.006 1.00 84.38 73 ALA A N 1
ATOM 582 C CA . ALA A 1 73 ? -18.734 -0.015 18.072 1.00 84.38 73 ALA A CA 1
ATOM 583 C C . ALA A 1 73 ? -18.126 0.460 19.401 1.00 84.38 73 ALA A C 1
ATOM 585 O O . ALA A 1 73 ? -18.732 0.251 20.449 1.00 84.38 73 ALA A O 1
ATOM 586 N N . LEU A 1 74 ? -16.976 1.134 19.334 1.00 84.94 74 LEU A N 1
ATOM 587 C CA . LEU A 1 74 ? -16.284 1.735 20.470 1.00 84.94 74 LEU A CA 1
ATOM 588 C C . LEU A 1 74 ? -17.125 2.855 21.089 1.00 84.94 74 LEU A C 1
ATOM 590 O O . LEU A 1 74 ? -17.375 2.825 22.289 1.00 84.94 74 LEU A O 1
ATOM 594 N N . ASP A 1 75 ? -17.646 3.769 20.267 1.00 86.25 75 ASP A N 1
ATOM 595 C CA . ASP A 1 75 ? -18.535 4.857 20.701 1.00 86.25 75 ASP A CA 1
ATOM 596 C C . ASP A 1 75 ? -19.789 4.324 21.421 1.00 86.25 75 ASP A C 1
ATOM 598 O O . ASP A 1 75 ? -20.123 4.735 22.534 1.00 86.25 75 ASP A O 1
ATOM 602 N N . LYS A 1 76 ? -20.424 3.292 20.850 1.00 85.50 76 LYS A N 1
ATOM 603 C CA . LYS A 1 76 ? -21.596 2.642 21.448 1.00 85.50 76 LYS A CA 1
ATOM 604 C C . LYS A 1 76 ? -21.280 1.914 22.761 1.00 85.50 76 LYS A C 1
ATOM 606 O O . LYS A 1 76 ? -22.114 1.920 23.663 1.00 85.50 76 LYS A O 1
ATOM 611 N N . ALA A 1 77 ? -20.116 1.273 22.863 1.00 81.19 77 ALA A N 1
ATOM 612 C CA . ALA A 1 77 ? -19.690 0.557 24.066 1.00 81.19 77 ALA A CA 1
ATOM 613 C C . ALA A 1 77 ? -19.314 1.516 25.210 1.00 81.19 77 ALA A C 1
ATOM 615 O O . ALA A 1 77 ? -19.668 1.256 26.362 1.00 81.19 77 ALA A O 1
ATOM 616 N N . LEU A 1 78 ? -18.674 2.647 24.882 1.00 80.88 78 LEU A N 1
ATOM 617 C CA . LEU A 1 78 ? -18.407 3.741 25.819 1.00 80.88 78 LEU A CA 1
ATOM 618 C C . LEU A 1 78 ? -19.709 4.382 26.318 1.00 80.88 78 LEU A C 1
ATOM 620 O O . LEU A 1 78 ? -19.849 4.626 27.513 1.00 80.88 78 LEU A O 1
ATOM 624 N N . GLY A 1 79 ? -20.694 4.573 25.434 1.00 80.38 79 GLY A N 1
ATOM 625 C CA . GLY A 1 79 ? -22.016 5.088 25.802 1.00 80.38 79 GLY A CA 1
ATOM 626 C C . GLY A 1 79 ? -22.848 4.136 26.670 1.00 80.38 79 GLY A C 1
ATOM 627 O O . GLY A 1 79 ? -23.700 4.590 27.428 1.00 80.38 79 GLY A O 1
ATOM 628 N N . SER A 1 80 ? -22.603 2.823 26.597 1.00 81.06 80 SER A N 1
ATOM 629 C CA . SER A 1 80 ? -23.295 1.826 27.425 1.00 81.06 80 SER A CA 1
ATOM 630 C C . SER A 1 80 ? -22.544 1.434 28.706 1.00 81.06 80 SER A C 1
ATOM 632 O O . SER A 1 80 ? -23.008 0.524 29.388 1.00 81.06 80 SER A O 1
ATOM 634 N N . MET A 1 81 ? -21.395 2.063 29.016 1.00 74.56 81 MET A N 1
ATOM 635 C CA . MET A 1 81 ? -20.497 1.704 30.136 1.00 74.56 81 MET A CA 1
ATOM 636 C C . MET A 1 81 ? -20.129 0.205 30.194 1.00 74.56 81 MET A C 1
ATOM 638 O O . MET A 1 81 ? -19.820 -0.346 31.250 1.00 74.56 81 MET A O 1
ATOM 642 N N . ASP A 1 82 ? -20.141 -0.479 29.049 1.00 76.19 82 ASP A N 1
ATOM 643 C CA . ASP A 1 82 ? -19.915 -1.922 28.984 1.00 76.19 82 ASP A CA 1
ATOM 644 C C . ASP A 1 82 ? -18.429 -2.192 28.721 1.00 76.19 82 ASP A C 1
ATOM 646 O O . ASP A 1 82 ? -17.982 -2.285 27.576 1.00 76.19 82 ASP A O 1
ATOM 650 N N . LEU A 1 83 ? -17.651 -2.280 29.804 1.00 78.56 83 LEU A N 1
ATOM 651 C CA . LEU A 1 83 ? -16.198 -2.493 29.774 1.00 78.56 83 LEU A CA 1
ATOM 652 C C . LEU A 1 83 ? -15.797 -3.768 29.012 1.00 78.56 83 LEU A C 1
ATOM 654 O O . LEU A 1 83 ? -14.749 -3.782 28.367 1.00 78.56 83 LEU A O 1
ATOM 658 N N . GLN A 1 84 ? -16.634 -4.814 29.017 1.00 79.75 84 GLN A N 1
ATOM 659 C CA . GLN A 1 84 ? -16.354 -6.037 28.258 1.00 79.75 84 GLN A CA 1
ATOM 660 C C . GLN A 1 84 ? -16.475 -5.801 26.749 1.00 79.75 84 GLN A C 1
ATOM 662 O O . GLN A 1 84 ? -15.652 -6.294 25.976 1.00 79.75 84 GLN A O 1
ATOM 667 N N . LYS A 1 85 ? -17.461 -5.009 26.311 1.00 80.44 85 LYS A N 1
ATOM 668 C CA . LYS A 1 85 ? -17.577 -4.614 24.900 1.00 80.44 85 LYS A CA 1
ATOM 669 C C . LYS A 1 85 ? -16.479 -3.646 24.477 1.00 80.44 85 LYS A C 1
ATOM 671 O O . LYS A 1 85 ? -15.980 -3.784 23.366 1.00 80.44 85 LYS A O 1
ATOM 676 N N . VAL A 1 86 ? -16.085 -2.705 25.339 1.00 81.38 86 VAL A N 1
ATOM 677 C CA . VAL A 1 86 ? -14.957 -1.800 25.056 1.00 81.38 86 VAL A CA 1
ATOM 678 C C . VAL A 1 86 ? -13.669 -2.606 24.868 1.00 81.38 86 VAL A C 1
ATOM 680 O O . VAL A 1 86 ? -12.995 -2.415 23.860 1.00 81.38 86 VAL A O 1
ATOM 683 N N . SER A 1 87 ? -13.385 -3.573 25.750 1.00 83.38 87 SER A N 1
ATOM 684 C CA . SER A 1 87 ? -12.228 -4.476 25.620 1.00 83.38 87 SER A CA 1
ATOM 685 C C . SER A 1 87 ? -12.255 -5.254 24.302 1.00 83.38 87 SER A C 1
ATOM 687 O O . SER A 1 87 ? -11.306 -5.191 23.530 1.00 83.38 87 SER A O 1
ATOM 689 N N . ALA A 1 88 ? -13.380 -5.896 23.974 1.00 84.44 88 ALA A N 1
ATOM 690 C CA . ALA A 1 88 ? -13.508 -6.677 22.741 1.00 84.44 88 ALA A CA 1
ATOM 691 C C . ALA A 1 88 ? -13.405 -5.830 21.456 1.00 84.44 88 ALA A C 1
ATOM 693 O O . ALA A 1 88 ? -13.097 -6.350 20.380 1.00 84.44 88 ALA A O 1
ATOM 694 N N . VAL A 1 89 ? -13.718 -4.533 21.529 1.00 83.62 89 VAL A N 1
ATOM 695 C CA . VAL A 1 89 ? -13.549 -3.601 20.410 1.00 83.62 89 VAL A CA 1
ATOM 696 C C . VAL A 1 89 ? -12.102 -3.112 20.311 1.00 83.62 89 VAL A C 1
ATOM 698 O O . VAL A 1 89 ? -11.618 -2.962 19.191 1.00 83.62 89 VAL A O 1
ATOM 701 N N . MET A 1 90 ? -11.395 -2.943 21.431 1.00 84.50 90 MET A N 1
ATOM 702 C CA . MET A 1 90 ? -9.965 -2.618 21.440 1.00 84.50 90 MET A CA 1
ATOM 703 C C . MET A 1 90 ? -9.108 -3.759 20.894 1.00 84.50 90 MET A C 1
ATOM 705 O O . MET A 1 90 ? -8.270 -3.504 20.037 1.00 84.50 90 MET A O 1
ATOM 709 N N . ASP A 1 91 ? -9.408 -5.012 21.242 1.00 88.06 91 ASP A N 1
ATOM 710 C CA . ASP A 1 91 ? -8.712 -6.177 20.669 1.00 88.06 91 ASP A CA 1
ATOM 711 C C . ASP A 1 91 ? -8.842 -6.206 19.129 1.00 88.06 91 ASP A C 1
ATOM 713 O O . ASP A 1 91 ? -7.910 -6.525 18.381 1.00 88.06 91 ASP A O 1
ATOM 717 N N . LYS A 1 92 ? -10.018 -5.814 18.616 1.00 85.44 92 LYS A N 1
ATOM 718 C CA . LYS A 1 92 ? -10.271 -5.688 17.171 1.00 85.44 92 LYS A CA 1
ATOM 719 C C . LYS A 1 92 ? -9.612 -4.458 16.557 1.00 85.44 92 LYS A C 1
ATOM 721 O O . LYS A 1 92 ? -9.245 -4.517 15.385 1.00 85.44 92 LYS A O 1
ATOM 726 N N . PHE A 1 93 ? -9.491 -3.363 17.302 1.00 84.94 93 PHE A N 1
ATOM 727 C CA . PHE A 1 93 ? -8.776 -2.164 16.876 1.00 84.94 93 PHE A CA 1
ATOM 728 C C . PHE A 1 93 ? -7.277 -2.447 16.747 1.00 84.94 93 PHE A C 1
ATOM 730 O O . PHE A 1 93 ? -6.725 -2.186 15.685 1.00 84.94 93 PHE A O 1
ATOM 737 N N . GLU A 1 94 ? -6.652 -3.084 17.742 1.00 87.12 94 GLU A N 1
ATOM 738 C CA . GLU A 1 94 ? -5.249 -3.520 17.683 1.00 87.12 94 GLU A CA 1
ATOM 739 C C . GLU A 1 94 ? -4.998 -4.423 16.480 1.00 87.12 94 GLU A C 1
ATOM 741 O O . GLU A 1 94 ? -4.103 -4.162 15.679 1.00 87.12 94 GLU A O 1
ATOM 746 N N . THR A 1 95 ? -5.861 -5.421 16.278 1.00 86.75 95 THR A N 1
ATOM 747 C CA . THR A 1 95 ? -5.759 -6.311 15.118 1.00 86.75 95 THR A CA 1
ATOM 748 C C . THR A 1 95 ? -5.887 -5.538 13.798 1.00 86.75 95 THR A C 1
ATOM 750 O O . THR A 1 95 ? -5.173 -5.826 12.839 1.00 86.75 95 THR A O 1
ATOM 753 N N . GLN A 1 96 ? -6.791 -4.556 13.693 1.00 80.75 96 GLN A N 1
ATOM 754 C CA . GLN A 1 96 ? -6.963 -3.774 12.461 1.00 80.75 96 GLN A CA 1
ATOM 755 C C . GLN A 1 96 ? -5.828 -2.785 12.209 1.00 80.75 96 GLN A C 1
ATOM 757 O O . GLN A 1 96 ? -5.451 -2.600 11.053 1.00 80.75 96 GLN A O 1
ATOM 762 N N . VAL A 1 97 ? -5.277 -2.181 13.260 1.00 83.38 97 VAL A N 1
ATOM 763 C CA . VAL A 1 97 ? -4.122 -1.286 13.164 1.00 83.38 97 VAL A CA 1
ATOM 764 C C . VAL A 1 97 ? -2.869 -2.079 12.799 1.00 83.38 97 VAL A C 1
ATOM 766 O O . VAL A 1 97 ? -2.185 -1.692 11.860 1.00 83.38 97 VAL A O 1
ATOM 769 N N . GLN A 1 98 ? -2.631 -3.243 13.412 1.00 84.12 98 GLN A N 1
ATOM 770 C CA . GLN A 1 98 ? -1.527 -4.133 13.030 1.00 84.12 98 GLN A CA 1
ATOM 771 C C . GLN A 1 98 ? -1.637 -4.613 11.580 1.00 84.12 98 GLN A C 1
ATOM 773 O O . GLN A 1 98 ? -0.649 -4.622 10.856 1.00 84.12 98 GLN A O 1
ATOM 778 N N . ASN A 1 99 ? -2.832 -4.992 11.114 1.00 83.12 99 ASN A N 1
ATOM 779 C CA . ASN A 1 99 ? -3.007 -5.402 9.716 1.00 83.12 99 ASN A CA 1
ATOM 780 C C . ASN A 1 99 ? -2.774 -4.248 8.732 1.00 83.12 99 ASN A C 1
ATOM 782 O O . ASN A 1 99 ? -2.286 -4.485 7.630 1.00 83.12 99 ASN A O 1
ATOM 786 N N . LEU A 1 100 ? -3.141 -3.018 9.101 1.00 81.00 100 LEU A N 1
ATOM 787 C CA . LEU A 1 100 ? -2.872 -1.837 8.285 1.00 81.00 100 LEU A CA 1
ATOM 788 C C . LEU A 1 100 ? -1.371 -1.513 8.254 1.00 81.00 100 LEU A C 1
ATOM 790 O O . LEU A 1 100 ? -0.857 -1.161 7.197 1.00 81.00 100 LEU A O 1
ATOM 794 N N . ASP A 1 101 ? -0.678 -1.678 9.378 1.00 84.38 101 ASP A N 1
ATOM 795 C CA . ASP A 1 101 ? 0.766 -1.471 9.496 1.00 84.38 101 ASP A CA 1
ATOM 796 C C . ASP A 1 101 ? 1.557 -2.514 8.691 1.00 84.38 101 ASP A C 1
ATOM 798 O O . ASP A 1 101 ? 2.331 -2.160 7.810 1.00 84.38 101 ASP A O 1
ATOM 802 N N . VAL A 1 102 ? 1.245 -3.808 8.843 1.00 83.44 102 VAL A N 1
ATOM 803 C CA . VAL A 1 102 ? 1.841 -4.881 8.022 1.00 83.44 102 VAL A CA 1
ATOM 804 C C . VAL A 1 102 ? 1.539 -4.680 6.536 1.00 83.44 102 VAL A C 1
ATOM 806 O O . VAL A 1 102 ? 2.408 -4.891 5.697 1.00 83.44 102 VAL A O 1
ATOM 809 N N . HIS A 1 103 ? 0.326 -4.250 6.175 1.00 77.31 103 HIS A N 1
ATOM 810 C CA . HIS A 1 103 ? -0.003 -3.952 4.780 1.00 77.31 103 HIS A CA 1
ATOM 811 C C . HIS A 1 103 ? 0.782 -2.746 4.248 1.00 77.31 103 HIS A C 1
ATOM 813 O O . HIS A 1 103 ? 1.158 -2.752 3.081 1.00 77.31 103 HIS A O 1
ATOM 819 N N . THR A 1 104 ? 1.023 -1.725 5.073 1.00 81.19 104 THR A N 1
ATOM 820 C CA . THR A 1 104 ? 1.791 -0.531 4.690 1.00 81.19 104 THR A CA 1
ATOM 821 C C . THR A 1 104 ? 3.270 -0.864 4.571 1.00 81.19 104 THR A C 1
ATOM 823 O O . THR A 1 104 ? 3.859 -0.515 3.562 1.00 81.19 104 THR A O 1
ATOM 826 N N . SER A 1 105 ? 3.833 -1.632 5.504 1.00 79.19 105 SER A N 1
ATOM 827 C CA . SER A 1 105 ? 5.210 -2.131 5.445 1.00 79.19 105 SER A CA 1
ATOM 828 C C . SER A 1 105 ? 5.438 -3.049 4.239 1.00 79.19 105 SER A C 1
ATOM 830 O O . SER A 1 105 ? 6.358 -2.814 3.468 1.00 79.19 105 SER A O 1
ATOM 832 N N . VAL A 1 106 ? 4.558 -4.024 3.971 1.00 77.69 106 VAL A N 1
ATOM 833 C CA . VAL A 1 106 ? 4.679 -4.881 2.770 1.00 77.69 106 VAL A CA 1
ATOM 834 C C . VAL A 1 106 ? 4.492 -4.072 1.482 1.00 77.69 106 VAL A C 1
ATOM 836 O O . VAL A 1 106 ? 5.107 -4.377 0.454 1.00 77.69 106 VAL A O 1
ATOM 839 N N . MET A 1 107 ? 3.641 -3.044 1.512 1.00 79.75 107 MET A N 1
ATOM 840 C CA . MET A 1 107 ? 3.464 -2.118 0.396 1.00 79.75 107 MET A CA 1
ATOM 841 C C . MET A 1 107 ? 4.694 -1.223 0.211 1.00 79.75 107 MET A C 1
ATOM 843 O O . MET A 1 107 ? 5.097 -1.033 -0.929 1.00 79.75 107 MET A O 1
ATOM 847 N N . GLU A 1 108 ? 5.326 -0.746 1.280 1.00 81.88 108 GLU A N 1
ATOM 848 C CA . GLU A 1 108 ? 6.572 0.023 1.265 1.00 81.88 108 GLU A CA 1
ATOM 849 C C . GLU A 1 108 ? 7.738 -0.828 0.764 1.00 81.88 108 GLU A C 1
ATOM 851 O O . GLU A 1 108 ? 8.448 -0.388 -0.130 1.00 81.88 108 GLU A O 1
ATOM 856 N N . ASP A 1 109 ? 7.863 -2.083 1.193 1.00 82.31 109 ASP A N 1
ATOM 857 C CA . ASP A 1 109 ? 8.877 -3.021 0.696 1.00 82.31 109 ASP A CA 1
ATOM 858 C C . ASP A 1 109 ? 8.682 -3.334 -0.797 1.00 82.31 109 ASP A C 1
ATOM 860 O O . ASP A 1 109 ? 9.639 -3.381 -1.580 1.00 82.31 109 ASP A O 1
ATOM 864 N N . SER A 1 110 ? 7.426 -3.519 -1.222 1.00 76.38 110 SER A N 1
ATOM 865 C CA . SER A 1 110 ? 7.079 -3.784 -2.624 1.00 76.38 110 SER A CA 1
ATOM 866 C C . SER A 1 110 ? 7.265 -2.546 -3.503 1.00 76.38 110 SER A C 1
ATOM 868 O O . SER A 1 110 ? 7.733 -2.659 -4.637 1.00 76.38 110 SER A O 1
ATOM 870 N N . MET A 1 111 ? 6.905 -1.363 -2.997 1.00 78.50 111 MET A N 1
ATOM 871 C CA . MET A 1 111 ? 7.088 -0.087 -3.686 1.00 78.50 111 MET A CA 1
ATOM 872 C C . MET A 1 111 ? 8.556 0.317 -3.716 1.00 78.50 111 MET A C 1
ATOM 874 O O . MET A 1 111 ? 9.001 0.759 -4.765 1.00 78.50 111 MET A O 1
ATOM 878 N N . SER A 1 112 ? 9.316 0.103 -2.645 1.00 77.31 112 SER A N 1
ATOM 879 C CA . SER A 1 112 ? 10.768 0.279 -2.591 1.00 77.31 112 SER A CA 1
ATOM 880 C C . SER A 1 112 ? 11.426 -0.603 -3.647 1.00 77.31 112 SER A C 1
ATOM 882 O O . SER A 1 112 ? 12.038 -0.080 -4.571 1.00 77.31 112 SER A O 1
ATOM 884 N N . SER A 1 113 ? 11.134 -1.908 -3.653 1.00 74.56 113 SER A N 1
ATOM 885 C CA . SER A 1 113 ? 11.651 -2.849 -4.661 1.00 74.56 113 SER A CA 1
ATOM 886 C C . SER A 1 113 ? 11.287 -2.470 -6.105 1.00 74.56 113 SER A C 1
ATOM 888 O O . SER A 1 113 ? 12.098 -2.630 -7.017 1.00 74.56 113 SER A O 1
ATOM 890 N N . ALA A 1 114 ? 10.068 -1.972 -6.344 1.00 70.38 114 ALA A N 1
ATOM 891 C CA . ALA A 1 114 ? 9.643 -1.511 -7.668 1.00 70.38 114 ALA A CA 1
ATOM 892 C C . ALA A 1 114 ? 10.285 -0.169 -8.063 1.00 70.38 114 ALA A C 1
ATOM 894 O O . ALA A 1 114 ? 10.562 0.056 -9.242 1.00 70.38 114 ALA A O 1
ATOM 895 N N . THR A 1 115 ? 10.528 0.707 -7.087 1.00 73.06 115 THR A N 1
ATOM 896 C CA . THR A 1 115 ? 11.071 2.056 -7.274 1.00 73.06 115 THR A CA 1
ATOM 897 C C . THR A 1 115 ? 12.589 2.016 -7.453 1.00 73.06 115 THR A C 1
ATOM 899 O O . THR A 1 115 ? 13.088 2.691 -8.345 1.00 73.06 115 THR A O 1
ATOM 902 N N . THR A 1 116 ? 13.322 1.124 -6.774 1.00 63.28 116 THR A N 1
ATOM 903 C CA . THR A 1 116 ? 14.773 0.916 -6.974 1.00 63.28 116 THR A CA 1
ATOM 904 C C . THR A 1 116 ? 15.138 0.614 -8.434 1.00 63.28 116 THR A C 1
ATOM 906 O O . THR A 1 116 ? 16.224 0.967 -8.885 1.00 63.28 116 THR A O 1
ATOM 909 N N . LEU A 1 117 ? 14.235 -0.002 -9.211 1.00 65.25 117 LEU A N 1
ATOM 910 C CA . LEU A 1 117 ? 14.470 -0.288 -10.631 1.00 65.25 117 LEU A CA 1
ATOM 911 C C . LEU A 1 117 ? 14.306 0.946 -11.543 1.00 65.25 117 LEU A C 1
ATOM 913 O O . LEU A 1 117 ? 14.873 0.973 -12.633 1.00 65.25 117 LEU A O 1
ATOM 917 N N . THR A 1 118 ? 13.513 1.944 -11.137 1.00 63.03 118 THR A N 1
ATOM 918 C CA . THR A 1 118 ? 13.176 3.131 -11.952 1.00 63.03 118 THR A CA 1
ATOM 919 C C . THR A 1 118 ? 13.763 4.442 -11.423 1.00 63.03 118 THR A C 1
ATOM 921 O O . THR A 1 118 ? 13.809 5.413 -12.174 1.00 63.03 118 THR A O 1
ATOM 924 N N . THR A 1 119 ? 14.224 4.479 -10.174 1.00 65.00 119 THR A N 1
ATOM 925 C CA . THR A 1 119 ? 14.999 5.568 -9.565 1.00 65.00 119 THR A CA 1
ATOM 926 C C . THR A 1 119 ? 16.231 4.948 -8.899 1.00 65.00 119 THR A C 1
ATOM 928 O O . THR A 1 119 ? 16.153 4.515 -7.745 1.00 65.00 119 THR A O 1
ATOM 931 N N . PRO A 1 120 ? 17.347 4.822 -9.636 1.00 69.00 120 PRO A N 1
ATOM 932 C CA . PRO A 1 120 ? 18.607 4.319 -9.103 1.00 69.00 120 PRO A CA 1
ATOM 933 C C . PRO A 1 120 ? 19.070 5.165 -7.917 1.00 69.00 120 PRO A C 1
ATOM 935 O O . PRO A 1 120 ? 19.004 6.392 -7.976 1.00 69.00 120 PRO A O 1
ATOM 938 N N . GLN A 1 121 ? 19.545 4.509 -6.861 1.00 65.94 121 GLN A N 1
ATOM 939 C CA . GLN A 1 121 ? 19.925 5.172 -5.612 1.00 65.94 121 GLN A CA 1
ATOM 940 C C . GLN A 1 121 ? 21.041 6.208 -5.832 1.00 65.94 121 GLN A C 1
ATOM 942 O O . GLN A 1 121 ? 20.908 7.338 -5.379 1.00 65.94 121 GLN A O 1
ATOM 947 N N . ASP A 1 122 ? 22.021 5.883 -6.682 1.00 73.25 122 ASP A N 1
ATOM 948 C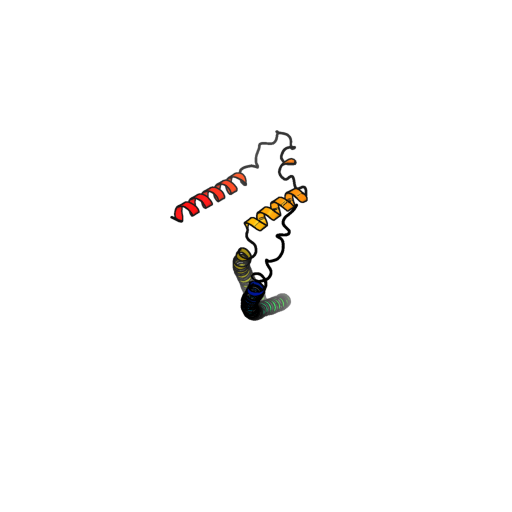 CA . ASP A 1 122 ? 23.103 6.796 -7.079 1.00 73.25 122 ASP A CA 1
ATOM 949 C C . ASP A 1 122 ? 22.579 8.118 -7.678 1.00 73.25 122 ASP A C 1
ATOM 951 O O . ASP A 1 122 ? 23.108 9.191 -7.407 1.00 73.25 122 ASP A O 1
ATOM 955 N N . GLN A 1 123 ? 21.490 8.067 -8.457 1.00 69.25 123 GLN A N 1
ATOM 956 C CA . GLN A 1 123 ? 20.898 9.265 -9.070 1.00 69.25 123 GLN A CA 1
ATOM 957 C C . GLN A 1 123 ? 20.164 10.142 -8.054 1.00 69.25 123 GLN A C 1
ATOM 959 O O . GLN A 1 123 ? 19.986 11.333 -8.295 1.00 69.25 123 GLN A O 1
ATOM 964 N N . VAL A 1 124 ? 19.703 9.558 -6.947 1.00 77.38 124 VAL A N 1
ATOM 965 C CA . VAL A 1 124 ? 19.073 10.288 -5.843 1.00 77.38 124 VAL A CA 1
ATOM 966 C C . VAL A 1 124 ? 20.146 10.909 -4.952 1.00 77.38 124 VAL A C 1
ATOM 968 O O . VAL A 1 124 ? 19.999 12.067 -4.570 1.00 77.38 124 VAL A O 1
ATOM 971 N N . ASP A 1 125 ? 21.235 10.185 -4.686 1.00 75.44 125 ASP A N 1
ATOM 972 C CA . ASP A 1 125 ? 22.363 10.662 -3.880 1.00 75.44 125 ASP A CA 1
ATOM 973 C C . ASP A 1 125 ? 23.060 11.866 -4.538 1.00 75.44 125 ASP A C 1
ATOM 975 O O . ASP A 1 125 ? 23.296 12.879 -3.875 1.00 75.44 125 ASP A O 1
ATOM 979 N N . ASP A 1 126 ? 23.276 11.821 -5.857 1.00 81.06 126 ASP A N 1
ATOM 980 C CA . ASP A 1 126 ? 23.809 12.954 -6.625 1.00 81.06 126 ASP A CA 1
ATOM 981 C C . ASP A 1 126 ? 22.858 14.164 -6.598 1.00 81.06 126 ASP A C 1
ATOM 983 O O . ASP A 1 126 ? 23.293 15.307 -6.436 1.00 81.06 126 ASP A O 1
ATOM 987 N N . LEU A 1 127 ? 21.542 13.929 -6.705 1.00 76.12 127 LEU A N 1
ATOM 988 C CA . LEU A 1 127 ? 20.539 14.995 -6.627 1.00 76.12 127 LEU A CA 1
ATOM 989 C C . LEU A 1 127 ? 20.512 15.649 -5.241 1.00 76.12 127 LEU A C 1
ATOM 991 O O . LEU A 1 127 ? 20.331 16.859 -5.139 1.00 76.12 127 LEU A O 1
ATOM 995 N N . ILE A 1 128 ? 20.672 14.857 -4.177 1.00 78.19 128 ILE A N 1
ATOM 996 C CA . ILE A 1 128 ? 20.729 15.351 -2.798 1.00 78.19 128 ILE A CA 1
ATOM 997 C C . ILE A 1 128 ? 21.980 16.206 -2.596 1.00 78.19 128 ILE A C 1
ATOM 999 O O . ILE A 1 128 ? 21.873 17.272 -1.992 1.00 78.19 128 ILE A O 1
ATOM 1003 N N . LEU A 1 129 ? 23.134 15.792 -3.132 1.00 73.94 129 LEU A N 1
ATOM 1004 C CA . LEU A 1 129 ? 24.364 16.586 -3.084 1.00 73.94 129 LEU A CA 1
ATOM 1005 C C . LEU A 1 129 ? 24.188 17.921 -3.820 1.00 73.94 129 LEU A C 1
ATOM 1007 O O . LEU A 1 129 ? 24.478 18.981 -3.272 1.00 73.94 129 LEU A O 1
ATOM 1011 N N . GLN A 1 130 ? 23.626 17.874 -5.027 1.00 70.88 130 GLN A N 1
ATOM 1012 C CA . GLN A 1 130 ? 23.414 19.049 -5.865 1.00 70.88 130 GLN A CA 1
ATOM 1013 C C . GLN A 1 130 ? 22.391 20.027 -5.257 1.00 70.88 130 GLN A C 1
ATOM 1015 O O . GLN A 1 130 ? 22.601 21.237 -5.292 1.00 70.88 130 GLN A O 1
ATOM 1020 N N . ILE A 1 131 ? 21.307 19.525 -4.653 1.00 68.44 131 ILE A N 1
ATOM 1021 C CA . ILE A 1 131 ? 20.312 20.351 -3.945 1.00 68.44 131 ILE A CA 1
ATOM 1022 C C . ILE A 1 131 ? 20.887 20.910 -2.636 1.00 68.44 131 ILE A C 1
ATOM 1024 O O . ILE A 1 131 ? 20.546 22.029 -2.256 1.00 68.44 131 ILE A O 1
ATOM 1028 N N . ALA A 1 132 ? 21.757 20.173 -1.940 1.00 67.44 132 ALA A N 1
ATOM 1029 C CA . ALA A 1 132 ? 22.446 20.673 -0.751 1.00 67.44 132 ALA A CA 1
ATOM 1030 C C . ALA A 1 132 ? 23.431 21.808 -1.092 1.00 67.44 132 ALA A C 1
ATOM 1032 O O . ALA A 1 132 ? 23.473 22.810 -0.375 1.0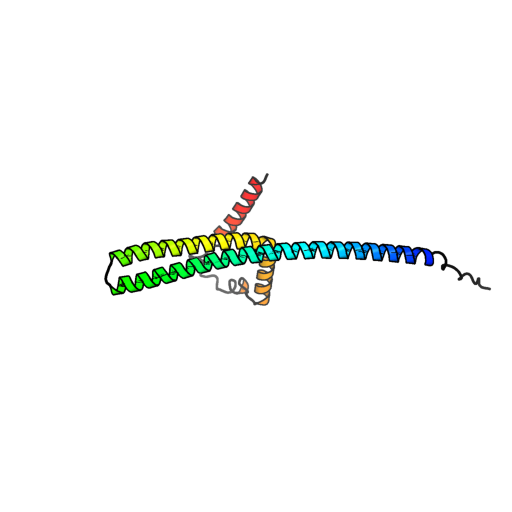0 67.44 132 ALA A O 1
ATOM 1033 N N . GLU A 1 133 ? 24.156 21.688 -2.209 1.00 68.12 133 GLU A N 1
ATOM 1034 C CA . GLU A 1 133 ? 25.039 22.731 -2.749 1.00 68.12 133 GLU A CA 1
ATOM 1035 C C . GLU A 1 133 ? 24.252 23.958 -3.247 1.00 68.12 133 GLU A C 1
ATOM 1037 O O . GLU A 1 133 ? 24.617 25.092 -2.939 1.00 68.12 133 GLU A O 1
ATOM 1042 N N . GLU A 1 134 ? 23.139 23.758 -3.963 1.00 63.31 134 GLU A N 1
ATOM 1043 C CA . GLU A 1 134 ? 22.302 24.842 -4.506 1.00 63.31 134 GLU A CA 1
ATOM 1044 C C . GLU A 1 134 ? 21.439 25.530 -3.428 1.00 63.31 134 GLU A C 1
ATOM 1046 O O . GLU A 1 134 ? 21.162 26.727 -3.509 1.00 63.31 134 GLU A O 1
ATOM 1051 N N . GLY A 1 135 ? 21.051 24.794 -2.383 1.00 59.19 135 GLY A N 1
ATOM 1052 C CA . GLY A 1 135 ? 20.288 25.283 -1.231 1.00 59.19 135 GLY A CA 1
ATOM 1053 C C . GLY A 1 135 ? 21.127 25.953 -0.138 1.00 59.19 135 GLY A C 1
ATOM 1054 O O . GLY A 1 135 ? 20.559 26.405 0.856 1.00 59.19 135 GLY A O 1
ATOM 1055 N N . GLY A 1 136 ? 22.455 26.022 -0.294 1.00 53.69 136 GLY A N 1
ATOM 1056 C CA . GLY A 1 136 ? 23.348 26.649 0.684 1.00 53.69 136 GLY A CA 1
ATOM 1057 C C . GLY A 1 136 ? 23.380 25.930 2.035 1.00 53.69 136 GLY A C 1
ATOM 1058 O O . GLY A 1 136 ? 23.605 26.568 3.063 1.00 53.69 136 GLY A O 1
ATOM 1059 N N . LEU A 1 137 ? 23.145 24.611 2.063 1.00 52.44 137 LEU A N 1
ATOM 1060 C CA . LEU A 1 137 ? 23.389 23.809 3.260 1.00 52.44 137 LEU A CA 1
ATOM 1061 C C . LEU A 1 137 ? 24.882 23.473 3.331 1.00 52.44 137 LEU A C 1
ATOM 1063 O O . LEU A 1 137 ? 25.325 22.351 3.098 1.00 52.44 137 LEU A O 1
ATOM 1067 N N . GLU A 1 138 ? 25.663 24.472 3.727 1.00 53.06 138 GLU A N 1
ATOM 1068 C CA . GLU A 1 138 ? 26.965 24.283 4.353 1.00 53.06 138 GLU A CA 1
ATOM 1069 C C . GLU A 1 138 ? 26.795 23.548 5.698 1.00 53.06 138 GLU A C 1
ATOM 1071 O O . GLU A 1 138 ? 27.001 24.099 6.777 1.00 53.06 138 GLU A O 1
ATOM 1076 N N . VAL A 1 139 ? 26.450 22.259 5.664 1.00 51.66 139 VAL A N 1
ATOM 1077 C CA . VAL A 1 139 ? 26.493 21.394 6.860 1.00 51.66 139 VAL A CA 1
ATOM 1078 C C . VAL A 1 139 ? 27.944 21.227 7.355 1.00 51.66 139 VAL A C 1
ATOM 1080 O O . VAL A 1 139 ? 28.176 20.796 8.482 1.00 51.66 139 VAL A O 1
ATOM 1083 N N . MET A 1 140 ? 28.930 21.640 6.548 1.00 51.22 140 MET A N 1
ATOM 1084 C CA . MET A 1 140 ? 30.356 21.610 6.874 1.00 51.22 140 MET A CA 1
ATOM 1085 C C . MET A 1 140 ? 30.941 22.974 7.301 1.00 51.22 140 MET A C 1
ATOM 1087 O O . MET A 1 140 ? 31.860 22.998 8.124 1.00 51.22 140 MET A O 1
ATOM 1091 N N . ASP A 1 141 ? 30.422 24.111 6.813 1.00 50.44 141 ASP A N 1
ATOM 1092 C CA . ASP A 1 141 ? 31.006 25.430 7.139 1.00 50.44 141 ASP A CA 1
ATOM 1093 C C . ASP A 1 141 ? 30.543 25.940 8.516 1.00 50.44 141 ASP A C 1
ATOM 1095 O O . ASP A 1 141 ? 31.348 26.430 9.308 1.00 50.44 141 ASP A O 1
ATOM 1099 N N . GLN A 1 142 ? 29.287 25.681 8.906 1.00 48.16 142 GLN A N 1
ATOM 1100 C CA . GLN A 1 142 ? 28.796 26.055 10.242 1.00 48.16 142 GLN A CA 1
ATOM 1101 C C . GLN A 1 142 ? 29.280 25.144 11.384 1.00 48.16 142 GLN A C 1
ATOM 1103 O O . GLN A 1 142 ? 29.206 25.545 12.547 1.00 48.16 142 GLN A O 1
ATOM 1108 N N . LEU A 1 143 ? 29.829 23.957 11.094 1.00 48.19 143 LEU A N 1
ATOM 1109 C CA . LEU A 1 143 ? 30.477 23.114 12.112 1.00 48.19 143 LEU A CA 1
ATOM 1110 C C . LEU A 1 143 ? 31.935 23.539 12.378 1.00 48.19 143 LEU A C 1
ATOM 1112 O O . LEU A 1 143 ? 32.490 23.244 13.434 1.00 48.19 143 LEU A O 1
ATOM 1116 N N . SER A 1 144 ? 32.535 24.292 11.453 1.00 49.78 144 SER A N 1
ATOM 1117 C CA . SER A 1 144 ? 33.928 24.751 11.528 1.00 49.78 144 SER A CA 1
ATOM 1118 C C . SER A 1 144 ? 34.096 26.074 12.293 1.00 49.78 144 SER A C 1
ATOM 1120 O O . SER A 1 144 ? 35.217 26.460 12.624 1.00 49.78 144 SER A O 1
ATOM 1122 N N . GLN A 1 145 ? 32.992 26.769 12.604 1.00 50.72 145 GLN A N 1
ATOM 1123 C CA . GLN A 1 145 ? 32.992 28.112 13.200 1.00 50.72 145 GLN A CA 1
ATOM 1124 C C . GLN A 1 145 ? 32.418 28.176 14.629 1.00 50.72 145 GLN A C 1
ATOM 1126 O O . GLN A 1 145 ? 32.068 29.252 15.114 1.00 50.72 145 GLN A O 1
ATOM 1131 N N . VAL A 1 146 ? 32.361 27.046 15.343 1.00 37.59 146 VAL A N 1
ATOM 1132 C CA . VAL A 1 146 ? 32.108 27.027 16.794 1.00 37.59 146 VAL A CA 1
ATOM 1133 C C . VAL A 1 146 ? 33.452 26.877 17.530 1.00 37.59 146 VAL A C 1
ATOM 1135 O O . VAL A 1 146 ? 34.246 26.011 17.163 1.00 37.59 146 VAL A O 1
ATOM 1138 N N . PRO A 1 147 ? 33.767 27.715 18.540 1.00 36.25 147 PRO A N 1
ATOM 1139 C CA . PRO A 1 147 ? 35.101 27.788 19.136 1.00 36.25 147 PRO A CA 1
ATOM 1140 C C . PRO A 1 147 ? 35.540 26.449 19.739 1.00 36.25 147 PRO A C 1
ATOM 1142 O O . PRO A 1 147 ? 34.748 25.754 20.374 1.00 36.25 147 PRO A O 1
ATOM 1145 N N . ALA A 1 148 ? 36.828 26.133 19.592 1.00 42.84 148 ALA A N 1
ATOM 1146 C CA . ALA A 1 148 ? 37.515 24.924 20.055 1.00 42.84 148 ALA A CA 1
ATOM 1147 C C . ALA A 1 148 ? 37.546 24.748 21.596 1.00 42.84 148 ALA A C 1
ATOM 1149 O O . ALA A 1 148 ? 38.615 24.739 22.205 1.00 42.84 148 ALA A O 1
ATOM 1150 N N . GLY A 1 149 ? 36.384 24.618 22.246 1.00 37.69 149 GLY A N 1
ATOM 1151 C CA . GLY A 1 149 ? 36.271 24.598 23.710 1.00 37.69 149 GLY A CA 1
ATOM 1152 C C . GLY A 1 149 ? 35.262 23.623 24.321 1.00 37.69 149 GLY A C 1
ATOM 1153 O O . GLY A 1 149 ? 35.146 23.591 25.541 1.00 37.69 149 GLY A O 1
ATOM 1154 N N . ALA A 1 150 ? 34.546 22.816 23.534 1.00 35.28 150 ALA A N 1
ATOM 1155 C CA . ALA A 1 150 ? 33.538 21.886 24.060 1.00 35.28 150 ALA A CA 1
ATOM 1156 C C . ALA A 1 150 ? 33.704 20.458 23.517 1.00 35.28 150 ALA A C 1
ATOM 1158 O O . ALA A 1 150 ? 32.751 19.807 23.104 1.00 35.28 150 ALA A O 1
ATOM 1159 N N . THR A 1 151 ? 34.930 19.936 23.542 1.00 45.78 151 THR A N 1
ATOM 1160 C CA . THR A 1 151 ? 35.199 18.498 23.405 1.00 45.78 151 THR A CA 1
ATOM 1161 C C . THR A 1 151 ? 34.850 17.779 24.708 1.00 45.78 151 THR A C 1
ATOM 1163 O O . THR A 1 151 ? 35.708 17.352 25.473 1.00 45.78 151 THR A O 1
ATOM 1166 N N . SER A 1 152 ? 33.560 17.663 25.003 1.00 45.06 152 SER A N 1
ATOM 1167 C CA . SER A 1 152 ? 33.077 16.784 26.064 1.00 45.06 152 SER A CA 1
ATOM 1168 C C . SER A 1 152 ? 31.626 16.413 25.777 1.00 45.06 152 SER A C 1
ATOM 1170 O O . SER A 1 152 ? 30.745 17.256 25.896 1.00 45.06 152 SER A O 1
ATOM 1172 N N . LEU A 1 153 ? 31.405 15.136 25.434 1.00 42.62 153 LEU A N 1
ATOM 1173 C CA . LEU A 1 153 ? 30.128 14.404 25.561 1.00 42.62 153 LEU A CA 1
ATOM 1174 C C . LEU A 1 153 ? 29.154 14.314 24.362 1.00 42.62 153 LEU A C 1
ATOM 1176 O O . LEU A 1 153 ? 27.966 14.124 24.600 1.00 42.62 153 LEU A O 1
ATOM 1180 N N . GLY A 1 154 ? 29.593 14.325 23.096 1.00 44.56 154 GLY A N 1
ATOM 1181 C CA . GLY A 1 154 ? 28.635 14.122 21.982 1.00 44.56 154 GLY A CA 1
ATOM 1182 C C . GLY A 1 154 ? 29.063 13.259 20.796 1.00 44.56 154 GLY A C 1
ATOM 1183 O O . GLY A 1 154 ? 28.213 12.668 20.133 1.00 44.56 154 GLY A O 1
ATOM 1184 N N . GLU A 1 155 ? 30.358 13.138 20.521 1.00 34.59 155 GLU A N 1
ATOM 1185 C CA . GLU A 1 155 ? 30.829 12.684 19.207 1.00 34.59 155 GLU A CA 1
ATOM 1186 C C . GLU A 1 155 ? 31.363 11.248 19.220 1.00 34.59 155 GLU A C 1
ATOM 1188 O O . GLU A 1 155 ? 32.537 10.981 18.980 1.00 34.59 155 GLU A O 1
ATOM 1193 N N . SER A 1 156 ? 30.497 10.294 19.550 1.00 37.59 156 SER A N 1
ATOM 1194 C CA . SER A 1 156 ? 30.834 8.866 19.448 1.00 37.59 156 SER A CA 1
ATOM 1195 C C . SER A 1 156 ? 29.727 7.986 18.867 1.00 37.59 156 SER A C 1
ATOM 1197 O O . SER A 1 156 ? 29.982 6.816 18.604 1.00 37.59 156 SER A O 1
ATOM 1199 N N . SER A 1 157 ? 28.524 8.510 18.591 1.00 42.94 157 SER A N 1
ATOM 1200 C CA . SER A 1 157 ? 27.452 7.690 17.993 1.00 42.94 157 SER A CA 1
ATOM 1201 C C . SER A 1 157 ? 27.398 7.725 16.462 1.00 42.94 157 SER A C 1
ATOM 1203 O O . SER A 1 157 ? 27.146 6.687 15.863 1.00 42.94 157 SER A O 1
ATOM 1205 N N . SER A 1 158 ? 27.697 8.846 15.799 1.00 42.47 158 SER A N 1
ATOM 1206 C CA . SER A 1 158 ? 27.556 8.954 14.333 1.00 42.47 158 SER A CA 1
ATOM 1207 C C . SER A 1 158 ? 28.753 8.388 13.552 1.00 42.47 158 SER A C 1
ATOM 1209 O O . SER A 1 158 ? 28.570 7.681 12.563 1.00 42.47 158 SER A O 1
ATOM 1211 N N . ARG A 1 159 ? 29.989 8.602 14.029 1.00 44.06 159 ARG A N 1
ATOM 1212 C CA . ARG A 1 159 ? 31.220 8.072 13.401 1.00 44.06 159 ARG A CA 1
ATOM 1213 C C . ARG A 1 159 ? 31.254 6.538 13.384 1.00 44.06 159 ARG A C 1
ATOM 1215 O O . ARG A 1 159 ? 31.632 5.926 12.390 1.00 44.06 159 ARG A O 1
ATOM 1222 N N . SER A 1 160 ? 30.809 5.910 14.473 1.00 42.12 160 SER A N 1
ATOM 1223 C CA . SER A 1 160 ? 30.795 4.450 14.613 1.00 42.12 160 SER A CA 1
ATOM 1224 C C . SER A 1 160 ? 29.722 3.758 13.774 1.00 42.12 160 SER A C 1
ATOM 1226 O O . SER A 1 160 ? 29.762 2.537 13.649 1.00 42.12 160 SER A O 1
ATOM 1228 N N . GLN A 1 161 ? 28.744 4.496 13.248 1.00 45.19 161 GLN A N 1
ATOM 1229 C CA . GLN A 1 161 ? 27.671 3.942 12.425 1.00 45.19 161 GLN A CA 1
ATOM 1230 C C . GLN A 1 161 ? 28.117 3.844 10.963 1.00 45.19 161 GLN A C 1
ATOM 1232 O O . GLN A 1 161 ? 27.992 2.780 10.362 1.00 45.19 161 GLN A O 1
ATOM 1237 N N . HIS A 1 162 ? 28.790 4.884 10.468 1.00 46.31 162 HIS A N 1
ATOM 1238 C CA . HIS A 1 162 ? 29.350 4.916 9.119 1.00 46.31 162 HIS A CA 1
ATOM 1239 C C . HIS A 1 162 ? 30.484 3.889 8.923 1.00 46.31 162 HIS A C 1
ATOM 1241 O O . HIS A 1 162 ? 30.493 3.133 7.957 1.00 46.31 162 HIS A O 1
ATOM 1247 N N . GLU A 1 163 ? 31.382 3.738 9.906 1.00 47.78 163 GLU A N 1
ATOM 1248 C CA . GLU A 1 163 ? 32.436 2.708 9.846 1.00 47.78 163 GLU A CA 1
ATOM 1249 C C . GLU A 1 163 ? 31.880 1.273 9.881 1.00 47.78 163 GLU A C 1
ATOM 1251 O O . GLU A 1 163 ? 32.485 0.347 9.331 1.00 47.78 163 GLU A O 1
ATOM 1256 N N . LYS A 1 164 ? 30.725 1.064 10.530 1.00 50.28 164 LYS A N 1
ATOM 1257 C CA . LYS A 1 164 ? 30.060 -0.246 10.560 1.00 50.28 164 LYS A CA 1
ATOM 1258 C C . LYS A 1 164 ? 29.413 -0.568 9.220 1.00 50.28 164 LYS A C 1
ATOM 1260 O O . LYS A 1 164 ? 29.519 -1.713 8.790 1.00 50.28 164 LYS A O 1
ATOM 1265 N N . GLU A 1 165 ? 28.796 0.406 8.559 1.00 53.59 165 GLU A N 1
ATOM 1266 C CA . GLU A 1 165 ? 28.215 0.229 7.222 1.00 53.59 165 GLU A CA 1
ATOM 1267 C C . GLU A 1 165 ? 29.290 -0.118 6.183 1.00 53.59 165 GLU A C 1
ATOM 1269 O O . GLU A 1 165 ? 29.138 -1.099 5.451 1.00 53.59 165 GLU A O 1
ATOM 1274 N N . ASP A 1 166 ? 30.439 0.561 6.213 1.00 71.50 166 ASP A N 1
ATOM 1275 C CA . ASP A 1 166 ? 31.576 0.258 5.334 1.00 71.50 166 ASP A CA 1
ATOM 1276 C C . ASP A 1 166 ? 32.166 -1.138 5.580 1.00 71.50 166 ASP A C 1
ATOM 1278 O O . ASP A 1 166 ? 32.520 -1.872 4.645 1.00 71.50 166 ASP A O 1
ATOM 1282 N N . GLN A 1 167 ? 32.261 -1.548 6.849 1.00 62.94 167 GLN A N 1
ATOM 1283 C CA . GLN A 1 167 ? 32.715 -2.892 7.206 1.00 62.94 167 GLN A CA 1
ATOM 1284 C C . GLN A 1 167 ? 31.711 -3.975 6.805 1.00 62.94 167 GLN A C 1
ATOM 1286 O O . GLN A 1 167 ? 32.133 -5.050 6.366 1.00 62.94 167 GLN A O 1
ATOM 1291 N N . LEU A 1 168 ? 30.405 -3.721 6.934 1.00 63.94 168 LEU A N 1
ATOM 1292 C CA . LEU A 1 168 ? 29.370 -4.637 6.455 1.00 63.94 168 LEU A CA 1
ATOM 1293 C C . LEU A 1 168 ? 29.427 -4.774 4.932 1.00 63.94 168 LEU A C 1
ATOM 1295 O O . LEU A 1 168 ? 29.431 -5.903 4.445 1.00 63.94 168 LEU A O 1
ATOM 1299 N N . SER A 1 169 ? 29.570 -3.669 4.197 1.00 73.12 169 SER A N 1
ATOM 1300 C CA . SER A 1 169 ? 29.717 -3.669 2.736 1.00 73.12 169 SER A CA 1
ATOM 1301 C C . SER A 1 169 ? 30.941 -4.463 2.277 1.00 73.12 169 SER A C 1
ATOM 1303 O O . SER A 1 169 ? 30.843 -5.296 1.373 1.00 73.12 169 SER A O 1
ATOM 1305 N N . ARG A 1 170 ? 32.088 -4.308 2.954 1.00 76.75 170 ARG A N 1
ATOM 1306 C CA . ARG A 1 170 ? 33.281 -5.130 2.679 1.00 76.75 170 ARG A CA 1
ATOM 1307 C C . ARG A 1 170 ? 33.072 -6.610 2.994 1.00 76.75 170 ARG A C 1
ATOM 1309 O O . ARG A 1 170 ? 33.526 -7.457 2.225 1.00 76.75 170 ARG A O 1
ATOM 1316 N N . ARG A 1 171 ? 32.401 -6.946 4.102 1.00 72.06 171 ARG A N 1
ATOM 1317 C CA . ARG A 1 171 ? 32.116 -8.346 4.473 1.00 72.06 171 ARG A CA 1
ATOM 1318 C C . ARG A 1 171 ? 31.125 -9.004 3.513 1.00 72.06 171 ARG A C 1
ATOM 1320 O O . ARG A 1 171 ? 31.345 -10.144 3.120 1.00 72.06 171 ARG A O 1
ATOM 1327 N N . LEU A 1 172 ? 30.088 -8.288 3.087 1.00 64.56 172 LEU A N 1
ATOM 1328 C CA . LEU A 1 172 ? 29.117 -8.763 2.099 1.00 64.56 172 LEU A CA 1
ATOM 1329 C C . LEU A 1 172 ? 29.764 -8.989 0.727 1.00 64.56 172 LEU A C 1
ATOM 1331 O O . LEU A 1 172 ? 29.497 -10.004 0.088 1.00 64.56 172 LEU A O 1
ATOM 1335 N N . ALA A 1 173 ? 30.675 -8.108 0.303 1.00 72.06 173 ALA A N 1
ATOM 1336 C CA . ALA A 1 173 ? 31.443 -8.293 -0.928 1.00 72.06 173 ALA A CA 1
ATOM 1337 C C . ALA A 1 173 ? 32.375 -9.520 -0.869 1.00 72.06 173 ALA A C 1
ATOM 1339 O O . ALA A 1 173 ? 32.540 -10.216 -1.871 1.00 72.06 173 ALA A O 1
ATOM 1340 N N . ALA A 1 174 ? 32.951 -9.811 0.302 1.00 71.81 174 ALA A N 1
ATOM 1341 C CA . ALA A 1 174 ? 33.816 -10.971 0.511 1.00 71.81 174 ALA A CA 1
ATOM 1342 C C . ALA A 1 174 ? 33.053 -12.310 0.530 1.00 71.81 174 ALA A C 1
ATOM 1344 O O . ALA A 1 174 ? 33.614 -13.315 0.111 1.00 71.81 174 ALA A O 1
ATOM 1345 N N . LEU A 1 175 ? 31.783 -12.330 0.959 1.00 59.31 175 LEU A N 1
ATOM 1346 C CA . LEU A 1 175 ? 30.919 -13.524 0.915 1.00 59.31 175 LEU A CA 1
ATOM 1347 C C . LEU A 1 175 ? 30.306 -13.807 -0.470 1.00 59.31 175 LEU A C 1
ATOM 1349 O O . LEU A 1 175 ? 29.660 -14.836 -0.652 1.00 59.31 175 LEU A O 1
ATOM 1353 N N . ARG A 1 176 ? 30.478 -12.901 -1.439 1.00 68.50 176 ARG A N 1
ATOM 1354 C CA . ARG A 1 176 ? 29.946 -13.021 -2.807 1.00 68.50 176 ARG A CA 1
ATOM 1355 C C . ARG A 1 176 ? 30.920 -13.714 -3.785 1.00 68.50 176 ARG A C 1
ATOM 1357 O O . ARG A 1 176 ? 30.667 -13.674 -4.988 1.00 68.50 176 ARG A O 1
ATOM 1364 N N . ASN A 1 177 ? 32.025 -14.294 -3.299 1.00 47.25 177 ASN A N 1
ATOM 1365 C CA . ASN A 1 177 ? 32.933 -15.162 -4.068 1.00 47.25 177 ASN A CA 1
ATOM 1366 C C . ASN A 1 177 ? 32.849 -16.603 -3.573 1.00 47.25 177 ASN A C 1
ATOM 1368 O O . ASN A 1 177 ? 32.980 -16.795 -2.345 1.00 47.25 177 ASN A O 1
#

Organism: Oncorhynchus tshawytscha (NCBI:txid74940)

pLDDT: mean 70.17, std 15.9, range [34.59, 91.62]

Radius of gyration: 33.88 Å; chains: 1; bounding box: 69×43×103 Å

InterPro domains:
  IPR005024 Snf7 family [PTHR10476] (61-177)

Sequence (177 aa):
MLVLSKVRPIHSAVSITPLILFFLHFFISDTLFQLKFTAKQLEKLAKKAEKDSKSEQAKVKKVTKNMTQVTKALDKALGSMDLQKVSAVMDKFETQVQNLDVHTSVMEDSMSSATTLTTPQDQVDDLILQIAEEGGLEVMDQLSQVPAGATSLGESSSRSQHEKEDQLSRRLAALRN

Secondary structure (DSSP, 8-state):
----------TTHHHHHHHHHHHHHHHHHHHHHHHHHHHHHHHHHHHHHHHHHHHHHHHHHHHHHHHHHHHHHHHHHHHTT-HHHHHHHHHHHHHHHHHHHHHHHHHHHHHHHHHHTTS-HHHHHHHHHHHHHHTT--TTTTTTTS-S---SS-TTSSHHHHHHHHHHHHHHHHTT-